Protein AF-A0A4J2AF79-F1 (afdb_monomer)

Secondary structure (DSSP, 8-state):
-PPPEEEEES-TTTHHHHHHHHTT-EEEEEEE--HHHHHHHHHH-TTSEEEE--

Sequence (54 aa):
MGKIVAIDLFSGAGGTTSGLKKSGIDVQVTVEIDSVAVKTYKLNNPEVSVIEME

Structure (mmCIF,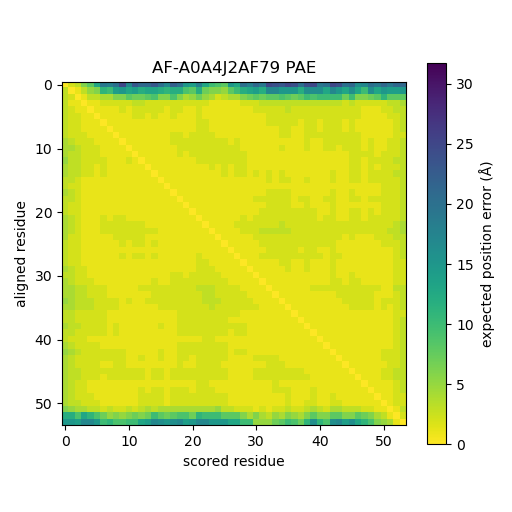 N/CA/C/O backbone):
data_AF-A0A4J2AF79-F1
#
_entry.id   AF-A0A4J2AF79-F1
#
loop_
_atom_site.group_PDB
_atom_site.id
_atom_site.type_symbol
_atom_site.label_atom_id
_atom_site.label_alt_id
_atom_site.label_comp_id
_atom_site.label_asym_id
_atom_site.label_entity_id
_atom_site.label_seq_id
_atom_site.pdbx_PDB_ins_code
_atom_site.Cartn_x
_atom_site.Cartn_y
_atom_site.Cartn_z
_atom_site.occupancy
_atom_site.B_iso_or_equiv
_atom_site.auth_seq_id
_atom_site.auth_comp_id
_atom_site.auth_asym_id
_atom_site.auth_atom_id
_atom_site.pdbx_PDB_model_num
ATOM 1 N N . MET A 1 1 ? -22.552 4.798 12.688 1.00 66.56 1 MET A N 1
ATOM 2 C CA . MET A 1 1 ? -21.821 5.165 11.455 1.00 66.56 1 MET A CA 1
ATOM 3 C C . MET A 1 1 ? -21.161 3.901 10.919 1.00 66.56 1 MET A C 1
ATOM 5 O O .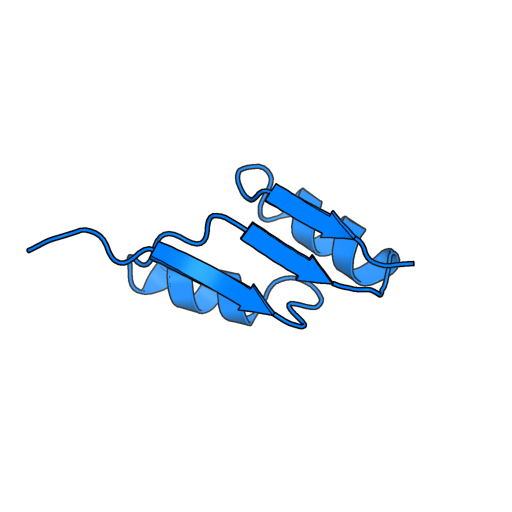 MET A 1 1 ? -20.630 3.159 11.736 1.00 66.56 1 MET A O 1
ATOM 9 N N . GLY A 1 2 ? -21.257 3.605 9.620 1.00 83.69 2 GLY A N 1
ATOM 10 C CA . GLY A 1 2 ? -20.592 2.435 9.022 1.00 83.69 2 GLY A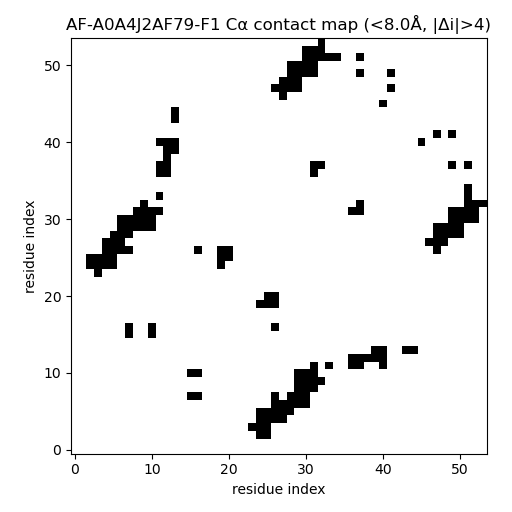 CA 1
ATOM 11 C C . GLY A 1 2 ? -19.087 2.659 8.820 1.00 83.69 2 GLY A C 1
ATOM 12 O O . GLY A 1 2 ? -18.641 3.804 8.783 1.00 83.69 2 GLY A O 1
ATOM 13 N N . LYS A 1 3 ? -18.311 1.575 8.700 1.00 91.88 3 LYS A N 1
ATOM 14 C CA . LYS A 1 3 ? -16.875 1.616 8.369 1.00 91.88 3 LYS A CA 1
ATOM 15 C C . LYS A 1 3 ? -16.707 2.011 6.895 1.00 91.88 3 LYS A C 1
ATOM 17 O O . LYS A 1 3 ? -17.369 1.424 6.043 1.00 91.88 3 LYS A O 1
ATOM 22 N N . ILE A 1 4 ? -15.843 2.982 6.590 1.00 97.88 4 ILE A N 1
ATOM 23 C CA . ILE A 1 4 ? -15.489 3.322 5.202 1.00 97.88 4 ILE A CA 1
ATOM 24 C C . ILE A 1 4 ? -14.422 2.334 4.733 1.00 97.88 4 ILE A C 1
ATOM 26 O O . ILE A 1 4 ? -13.399 2.183 5.399 1.00 97.88 4 ILE A O 1
ATOM 30 N N . VAL A 1 5 ? -14.667 1.687 3.596 1.00 98.19 5 VAL A N 1
ATOM 31 C CA . VAL A 1 5 ? -13.743 0.744 2.953 1.00 98.19 5 VAL A CA 1
ATOM 32 C C . VAL A 1 5 ? -13.217 1.363 1.662 1.00 98.19 5 VAL A C 1
ATOM 34 O O . VAL A 1 5 ? -13.981 2.000 0.936 1.00 98.19 5 VAL A O 1
ATOM 37 N N . ALA A 1 6 ? -11.927 1.188 1.383 1.00 98.44 6 ALA A N 1
ATOM 38 C CA . ALA A 1 6 ? -11.255 1.777 0.230 1.00 98.44 6 ALA A CA 1
ATOM 39 C C . ALA A 1 6 ? -10.414 0.768 -0.565 1.00 98.44 6 ALA A C 1
ATOM 41 O O . ALA A 1 6 ? -9.927 -0.237 -0.036 1.00 98.44 6 ALA A O 1
ATOM 42 N N . ILE A 1 7 ? -10.228 1.105 -1.842 1.00 98.62 7 ILE A N 1
ATOM 43 C CA . ILE A 1 7 ? -9.255 0.513 -2.760 1.00 98.62 7 ILE A CA 1
ATOM 44 C C . ILE A 1 7 ? -8.273 1.628 -3.132 1.00 98.62 7 ILE A C 1
ATOM 46 O O . ILE A 1 7 ? -8.714 2.703 -3.542 1.00 98.62 7 ILE A O 1
ATOM 50 N N . ASP A 1 8 ? -6.973 1.387 -2.972 1.00 98.44 8 ASP A N 1
ATOM 51 C CA . ASP A 1 8 ? -5.917 2.337 -3.348 1.00 98.44 8 ASP A CA 1
ATOM 52 C C . ASP A 1 8 ? -5.401 1.999 -4.757 1.00 98.44 8 ASP A C 1
ATOM 54 O O . ASP A 1 8 ? -4.901 0.902 -4.998 1.00 98.44 8 ASP A O 1
ATOM 58 N N . LEU A 1 9 ? -5.580 2.905 -5.718 1.00 98.31 9 LEU A N 1
ATOM 59 C CA . LEU A 1 9 ? -5.175 2.701 -7.113 1.00 98.31 9 LEU A CA 1
ATOM 60 C C . LEU A 1 9 ? -3.900 3.491 -7.397 1.00 98.31 9 LEU A C 1
ATOM 62 O O . LEU A 1 9 ? -3.820 4.658 -7.017 1.00 98.31 9 LEU A O 1
ATOM 66 N N . PHE A 1 10 ? -2.949 2.881 -8.112 1.00 97.75 10 PHE A N 1
ATOM 67 C CA . PHE A 1 10 ? -1.624 3.467 -8.371 1.00 97.75 10 PHE A CA 1
ATOM 68 C C . PHE A 1 10 ? -0.899 3.794 -7.057 1.00 97.75 10 PHE A C 1
ATOM 70 O O . PHE A 1 10 ? -0.370 4.889 -6.855 1.00 97.75 10 PHE A O 1
ATOM 77 N N . SER A 1 11 ? -0.969 2.852 -6.115 1.00 97.88 11 SER A N 1
ATOM 78 C CA . SER A 1 11 ? -0.631 3.100 -4.710 1.00 97.88 11 SER A CA 1
ATOM 79 C C . SER A 1 11 ? 0.849 3.385 -4.444 1.00 97.88 11 SER A C 1
ATOM 81 O O . SER A 1 11 ? 1.212 3.863 -3.359 1.00 97.88 11 SER A O 1
ATOM 83 N N . GLY A 1 12 ? 1.720 3.079 -5.407 1.00 98.31 12 GLY A N 1
ATOM 84 C CA . GLY A 1 12 ? 3.161 3.120 -5.251 1.00 98.31 12 GLY A CA 1
ATOM 85 C C . GLY A 1 12 ? 3.595 2.352 -4.003 1.00 98.31 12 GLY A C 1
ATOM 86 O O . GLY A 1 12 ? 3.152 1.241 -3.728 1.00 98.31 12 GLY A O 1
ATOM 87 N N . ALA A 1 13 ? 4.459 2.971 -3.198 1.00 98.19 13 ALA A N 1
ATOM 88 C CA . ALA A 1 13 ? 4.933 2.388 -1.944 1.00 98.19 13 ALA A CA 1
ATOM 89 C C . ALA A 1 13 ? 3.907 2.450 -0.784 1.00 98.19 13 ALA A C 1
ATOM 91 O O . ALA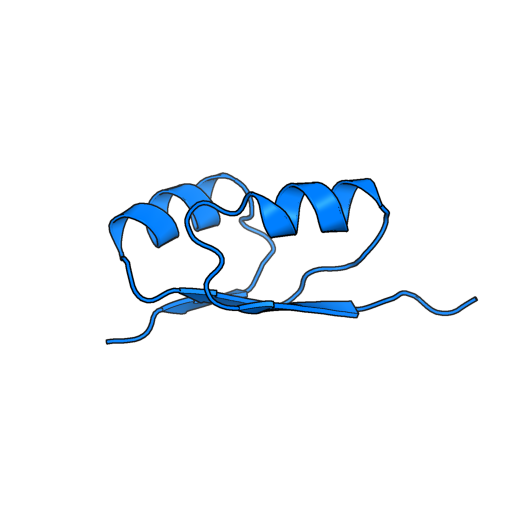 A 1 13 ? 4.219 2.007 0.322 1.00 98.19 13 ALA A O 1
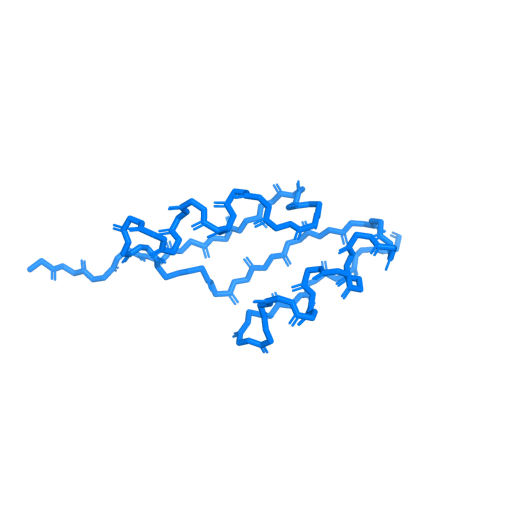ATOM 92 N N . GLY A 1 14 ? 2.703 3.004 -1.000 1.00 98.50 14 GLY A N 1
ATOM 93 C CA . GLY A 1 14 ? 1.614 3.032 -0.011 1.00 98.50 14 GLY A CA 1
ATOM 94 C C . GLY A 1 14 ? 1.445 4.344 0.763 1.00 98.50 14 GLY A C 1
ATOM 95 O O . GLY A 1 14 ? 0.950 4.339 1.893 1.00 98.50 14 GLY A O 1
ATOM 96 N N . GLY A 1 15 ? 1.841 5.483 0.185 1.00 98.69 15 GLY A N 1
ATOM 97 C CA . GLY A 1 15 ? 1.689 6.800 0.822 1.00 98.69 15 GLY A CA 1
ATOM 98 C C . GLY A 1 15 ? 0.224 7.173 1.091 1.00 98.69 15 GLY A C 1
ATOM 99 O O . GLY A 1 15 ? -0.126 7.535 2.218 1.00 98.69 15 GLY A O 1
ATOM 100 N N . THR A 1 16 ? -0.641 7.020 0.083 1.00 98.50 16 THR A N 1
ATOM 101 C CA . THR A 1 16 ? -2.090 7.269 0.189 1.00 98.50 16 THR A CA 1
ATOM 102 C C . THR A 1 16 ? -2.734 6.334 1.209 1.00 98.50 16 THR A C 1
ATOM 104 O O . THR A 1 16 ? -3.381 6.804 2.145 1.00 98.50 16 THR A O 1
ATOM 107 N N . THR A 1 17 ? -2.467 5.028 1.114 1.00 98.69 17 THR A N 1
ATOM 108 C CA . THR A 1 17 ? -2.887 4.031 2.110 1.00 98.69 17 THR A CA 1
ATOM 109 C C . THR A 1 17 ? -2.520 4.421 3.543 1.00 98.69 17 THR A C 1
ATOM 111 O O . THR A 1 17 ? -3.366 4.332 4.433 1.00 98.69 17 THR A O 1
ATOM 114 N N . SER A 1 18 ? -1.298 4.910 3.789 1.00 98.50 18 SER A N 1
ATOM 115 C CA . SER A 1 18 ? -0.895 5.371 5.126 1.00 98.50 18 SER A CA 1
ATOM 116 C C . SER A 1 18 ? -1.786 6.511 5.635 1.00 98.50 18 SER A C 1
ATOM 118 O O . SER A 1 18 ? -2.189 6.509 6.799 1.00 98.50 18 SER A O 1
ATOM 120 N N . GLY A 1 19 ? -2.128 7.470 4.770 1.00 98.56 19 GLY A N 1
ATOM 121 C CA . GLY A 1 19 ? -3.045 8.563 5.097 1.00 98.56 19 GLY A CA 1
ATOM 122 C C . GLY A 1 19 ? -4.469 8.083 5.390 1.00 98.56 19 GLY A C 1
ATOM 123 O O . GLY A 1 19 ? -5.049 8.477 6.401 1.00 98.56 19 GLY A O 1
ATOM 124 N N . LEU A 1 20 ? -5.006 7.193 4.551 1.00 98.31 20 LEU A N 1
ATOM 125 C CA . LEU A 1 20 ? -6.344 6.612 4.714 1.00 98.31 20 LEU A CA 1
ATOM 126 C C . LEU A 1 20 ? -6.465 5.816 6.022 1.00 98.31 20 LEU A C 1
ATOM 128 O O . LEU A 1 20 ? -7.405 6.011 6.789 1.00 98.31 20 LEU A O 1
ATOM 132 N N . LYS A 1 21 ? -5.478 4.977 6.345 1.00 97.69 21 LYS A N 1
ATOM 133 C CA . LYS A 1 21 ? -5.471 4.236 7.614 1.00 97.69 21 LYS A CA 1
ATOM 134 C C . LYS A 1 21 ? -5.430 5.176 8.820 1.00 97.69 21 LYS A C 1
ATOM 136 O O . LYS A 1 21 ? -6.167 4.973 9.783 1.00 97.69 21 LYS A O 1
ATOM 141 N N . LYS A 1 22 ? -4.628 6.248 8.757 1.00 98.12 22 LYS A N 1
ATOM 142 C CA . LYS A 1 22 ? -4.569 7.281 9.812 1.00 98.12 22 LYS A CA 1
ATOM 143 C C . LYS A 1 22 ? -5.894 8.023 10.005 1.00 98.12 22 LYS A C 1
ATOM 145 O O . LYS A 1 22 ? -6.150 8.486 11.112 1.00 98.12 22 LYS A O 1
ATOM 150 N N . SER A 1 23 ? -6.735 8.128 8.974 1.00 97.56 23 SER A N 1
ATOM 151 C CA . SER A 1 23 ? -8.076 8.718 9.082 1.00 97.56 23 SER A CA 1
ATOM 152 C C . SER A 1 23 ? -9.167 7.719 9.494 1.00 97.56 23 SER A C 1
ATOM 154 O O . SER A 1 23 ? -10.333 8.097 9.594 1.00 97.56 23 SER A O 1
ATOM 156 N N . GLY A 1 24 ? -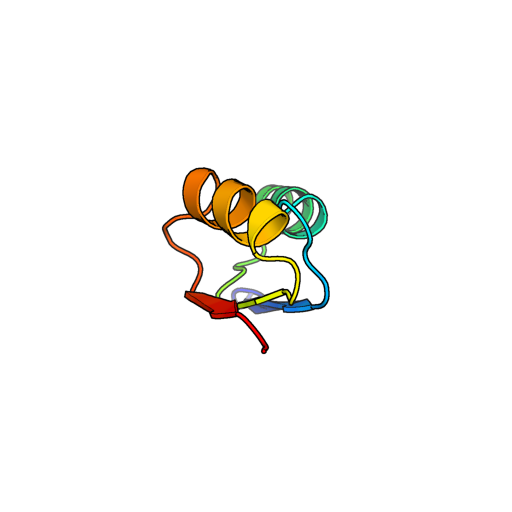8.809 6.459 9.772 1.00 96.94 24 GLY A N 1
ATOM 157 C CA . GLY A 1 24 ? -9.747 5.406 10.169 1.00 96.94 24 GLY A CA 1
ATOM 158 C C . GLY A 1 24 ? -10.445 4.704 9.000 1.00 96.94 24 GLY A C 1
ATOM 159 O O . GLY A 1 24 ? -11.424 3.989 9.222 1.00 96.94 24 GLY A O 1
ATOM 160 N N . ILE A 1 25 ? -9.965 4.898 7.768 1.00 98.25 25 ILE A N 1
ATOM 161 C CA . ILE A 1 25 ? -10.477 4.222 6.573 1.00 98.25 25 ILE A CA 1
ATOM 162 C C . ILE A 1 25 ? -9.796 2.860 6.418 1.00 98.25 25 ILE A C 1
ATOM 164 O O . ILE A 1 25 ? -8.584 2.715 6.579 1.00 98.25 25 ILE A O 1
ATOM 168 N N . ASP A 1 26 ? -10.598 1.858 6.078 1.00 98.06 26 ASP A N 1
ATOM 169 C CA . ASP A 1 26 ? -10.169 0.480 5.892 1.00 98.06 26 ASP A CA 1
ATOM 170 C C . ASP A 1 26 ? -9.751 0.212 4.446 1.00 98.06 26 ASP A C 1
ATOM 172 O O . ASP A 1 26 ? -10.590 -0.054 3.584 1.00 98.06 26 ASP A O 1
ATOM 176 N N . VAL A 1 27 ? -8.455 0.305 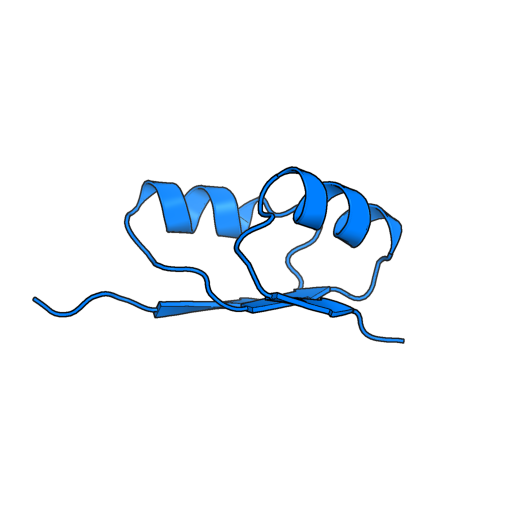4.160 1.00 98.62 27 VAL A N 1
ATOM 177 C CA . VAL A 1 27 ? -7.926 -0.051 2.838 1.00 98.62 27 VAL A CA 1
ATOM 178 C C . VAL A 1 27 ? -7.798 -1.568 2.756 1.00 98.62 27 VAL A C 1
ATOM 180 O O . VAL A 1 27 ? -7.013 -2.153 3.494 1.00 98.62 27 VAL A O 1
ATOM 183 N N . GLN A 1 28 ? -8.562 -2.201 1.868 1.00 98.56 28 GLN A N 1
ATOM 184 C CA . GLN A 1 28 ? -8.626 -3.667 1.760 1.00 98.56 28 GLN A CA 1
ATOM 185 C C . GLN A 1 28 ? -7.865 -4.206 0.546 1.00 98.56 28 GLN A C 1
ATOM 187 O O . GLN A 1 28 ? -7.332 -5.318 0.581 1.00 98.56 28 GLN A O 1
ATOM 192 N N . VAL A 1 29 ? -7.785 -3.410 -0.520 1.00 98.62 29 VAL A N 1
ATOM 193 C CA . VAL A 1 29 ? -7.131 -3.789 -1.773 1.00 98.62 29 VAL A CA 1
ATOM 194 C C . VAL A 1 29 ? -6.280 -2.633 -2.273 1.00 98.62 29 VAL A C 1
ATOM 196 O O . VAL A 1 29 ? -6.658 -1.469 -2.133 1.00 98.62 29 VAL A O 1
ATOM 199 N N . THR A 1 30 ? -5.153 -2.964 -2.887 1.00 98.56 30 THR A N 1
ATOM 200 C CA . THR A 1 30 ? -4.363 -2.028 -3.674 1.00 98.56 30 THR A CA 1
ATOM 201 C C . THR A 1 30 ? -4.077 -2.562 -5.074 1.00 98.56 30 THR A C 1
ATOM 203 O O . THR A 1 30 ? -3.996 -3.777 -5.266 1.00 98.56 30 THR A O 1
ATOM 206 N N . VAL A 1 31 ? -3.904 -1.653 -6.033 1.00 98.56 31 VAL A N 1
ATOM 207 C CA . VAL A 1 31 ? -3.448 -1.949 -7.394 1.00 98.56 31 VAL A CA 1
ATOM 208 C C . VAL A 1 31 ? -2.168 -1.168 -7.675 1.00 98.56 31 VAL A C 1
ATOM 210 O O . VAL A 1 31 ? -2.149 0.062 -7.569 1.00 98.56 31 VAL A O 1
ATOM 213 N N . GLU A 1 32 ? -1.107 -1.880 -8.045 1.00 98.31 32 GLU A N 1
ATOM 214 C CA . GLU A 1 32 ? 0.190 -1.299 -8.397 1.00 98.31 32 GLU A CA 1
ATOM 215 C C . GLU A 1 32 ? 0.889 -2.159 -9.460 1.00 98.31 32 GLU A C 1
ATOM 217 O O . GLU A 1 32 ? 0.793 -3.382 -9.426 1.00 98.31 32 GLU A O 1
ATOM 222 N N . ILE A 1 33 ? 1.567 -1.521 -10.414 1.00 98.19 33 ILE A N 1
ATOM 223 C CA . ILE A 1 33 ? 2.257 -2.187 -11.530 1.00 98.19 33 ILE A CA 1
ATOM 224 C C . ILE A 1 33 ? 3.769 -2.294 -11.281 1.00 98.19 33 ILE A C 1
ATOM 226 O O . ILE A 1 33 ? 4.429 -3.213 -11.758 1.00 98.19 33 ILE A O 1
ATOM 230 N N . ASP A 1 34 ? 4.346 -1.367 -10.514 1.00 97.94 34 ASP A N 1
ATOM 231 C CA . ASP A 1 34 ? 5.773 -1.375 -10.224 1.00 97.94 34 ASP A CA 1
ATOM 232 C C . ASP A 1 34 ? 6.112 -2.387 -9.116 1.00 97.94 34 ASP A C 1
ATOM 234 O O . ASP A 1 34 ? 5.831 -2.190 -7.931 1.00 97.94 34 ASP A O 1
ATOM 238 N N . SER A 1 35 ? 6.772 -3.482 -9.500 1.00 97.50 35 SER A N 1
ATOM 239 C CA . SER A 1 35 ? 7.156 -4.558 -8.572 1.00 97.50 35 SER A CA 1
ATOM 240 C C . SER A 1 35 ? 8.071 -4.104 -7.421 1.00 97.50 35 SER A C 1
ATOM 242 O O . SER A 1 35 ? 8.102 -4.732 -6.357 1.00 97.50 35 SER A O 1
ATOM 244 N N . VAL A 1 36 ? 8.834 -3.015 -7.590 1.00 97.94 36 VAL A N 1
ATOM 245 C CA . VAL A 1 36 ? 9.685 -2.462 -6.526 1.00 97.94 36 VAL A CA 1
ATOM 246 C C . VAL A 1 36 ? 8.816 -1.750 -5.491 1.00 97.94 36 VAL A C 1
ATOM 248 O O . VAL A 1 36 ? 8.958 -2.004 -4.293 1.00 97.94 36 VAL A O 1
ATOM 251 N N . ALA A 1 37 ? 7.866 -0.937 -5.941 1.00 98.31 37 ALA A N 1
ATOM 252 C CA . ALA A 1 37 ? 6.873 -0.280 -5.111 1.00 98.31 37 ALA A CA 1
ATOM 253 C C . ALA A 1 37 ? 5.997 -1.302 -4.375 1.00 98.31 37 ALA A C 1
ATOM 255 O O . ALA A 1 37 ? 5.816 -1.181 -3.162 1.00 98.31 37 ALA A O 1
ATOM 256 N N . VAL A 1 38 ? 5.566 -2.372 -5.055 1.00 98.31 38 VAL A N 1
ATOM 257 C CA . VAL A 1 38 ? 4.810 -3.482 -4.454 1.00 98.31 38 VAL A CA 1
ATOM 258 C C . VAL A 1 38 ? 5.568 -4.137 -3.301 1.00 98.31 38 VAL A C 1
ATOM 260 O O . VAL A 1 38 ? 4.969 -4.412 -2.260 1.00 98.31 38 VAL A O 1
ATOM 263 N N . LYS A 1 39 ? 6.881 -4.372 -3.429 1.00 98.25 39 LYS A N 1
ATOM 264 C CA . LYS A 1 39 ? 7.687 -4.938 -2.329 1.00 98.25 39 LYS A CA 1
ATOM 265 C C . LYS A 1 39 ? 7.639 -4.047 -1.091 1.00 98.25 39 LYS A C 1
ATOM 267 O O . LYS A 1 39 ? 7.412 -4.544 0.013 1.00 98.25 39 LYS A O 1
ATOM 272 N N . THR A 1 40 ? 7.813 -2.738 -1.266 1.00 98.50 40 THR A N 1
ATOM 273 C CA . THR A 1 40 ? 7.711 -1.776 -0.163 1.00 98.50 40 THR A CA 1
ATOM 274 C C . THR A 1 40 ? 6.288 -1.702 0.388 1.00 98.50 40 THR A C 1
ATOM 276 O O . THR A 1 40 ? 6.112 -1.689 1.607 1.00 98.50 40 THR A O 1
ATOM 279 N N . TYR A 1 41 ? 5.273 -1.711 -0.475 1.00 98.62 41 TYR A N 1
ATOM 280 C CA . TYR A 1 41 ? 3.874 -1.679 -0.071 1.00 98.62 41 TYR A CA 1
ATOM 281 C C . TYR A 1 41 ? 3.525 -2.893 0.800 1.00 98.62 41 TYR A C 1
ATOM 283 O O . TYR A 1 41 ? 3.035 -2.714 1.916 1.00 98.62 41 TYR A O 1
ATOM 291 N N . LYS A 1 42 ? 3.829 -4.114 0.327 1.00 98.38 42 LYS A N 1
ATOM 292 C CA . LYS A 1 42 ? 3.581 -5.389 1.031 1.00 98.38 42 LYS A CA 1
ATOM 293 C C . LYS A 1 42 ? 4.276 -5.430 2.393 1.00 98.38 42 LYS A C 1
ATOM 295 O O . LYS A 1 42 ? 3.685 -5.900 3.358 1.00 98.38 42 LYS A O 1
ATOM 300 N N . LEU A 1 43 ? 5.504 -4.907 2.488 1.00 98.50 43 LEU A N 1
ATOM 301 C CA . LEU A 1 43 ? 6.251 -4.852 3.750 1.00 98.50 43 LEU A CA 1
ATOM 302 C C . LEU A 1 43 ? 5.552 -3.984 4.810 1.00 98.50 43 LEU A C 1
ATOM 304 O O . LEU A 1 43 ? 5.546 -4.343 5.984 1.00 98.50 43 LEU A O 1
ATOM 308 N N . ASN A 1 44 ? 4.977 -2.848 4.406 1.00 98.12 44 ASN A N 1
ATOM 309 C CA . ASN A 1 44 ? 4.348 -1.893 5.326 1.00 98.12 44 ASN A CA 1
ATOM 310 C C . ASN A 1 44 ? 2.851 -2.153 5.559 1.00 98.12 44 ASN A C 1
ATOM 312 O O . ASN A 1 44 ? 2.292 -1.651 6.531 1.00 98.12 44 ASN A O 1
ATOM 316 N N . ASN A 1 45 ? 2.199 -2.893 4.660 1.00 98.44 45 ASN A N 1
ATOM 317 C CA . ASN A 1 45 ? 0.755 -3.127 4.658 1.00 98.44 45 ASN A CA 1
ATOM 318 C C . ASN A 1 45 ? 0.425 -4.618 4.414 1.00 98.44 45 ASN A C 1
ATOM 320 O O . ASN A 1 45 ? -0.282 -4.924 3.449 1.00 98.44 45 ASN A O 1
ATOM 324 N N . PRO A 1 46 ? 0.940 -5.560 5.233 1.00 98.25 46 PRO A N 1
ATOM 325 C CA . PRO A 1 46 ? 0.778 -7.001 5.005 1.00 98.25 46 PRO A CA 1
ATOM 326 C C . PRO A 1 46 ? -0.678 -7.491 5.077 1.00 98.25 46 PRO A C 1
ATOM 328 O O . PRO A 1 46 ? -0.982 -8.587 4.616 1.00 98.25 46 PRO A O 1
ATOM 331 N N . GLU A 1 47 ? -1.578 -6.701 5.662 1.00 98.25 47 GLU A N 1
ATOM 332 C CA . GLU A 1 47 ? -3.012 -6.975 5.755 1.00 98.25 47 GLU A CA 1
ATOM 333 C C . GLU A 1 47 ? -3.803 -6.579 4.498 1.00 98.25 47 GLU A C 1
ATOM 335 O O . GLU A 1 47 ?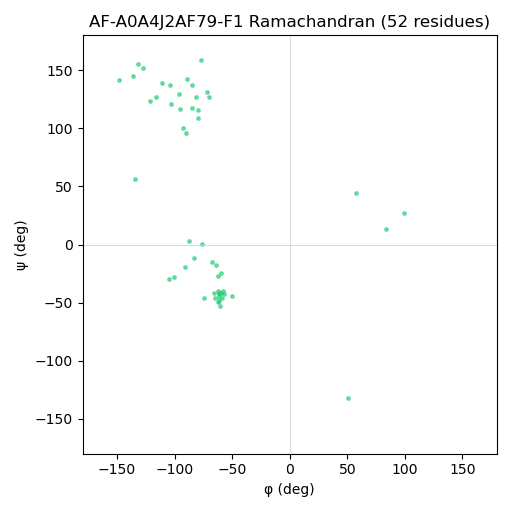 -4.973 -6.939 4.380 1.00 98.25 47 GLU A O 1
ATOM 340 N N . VAL A 1 48 ? -3.196 -5.828 3.571 1.00 98.56 48 VAL A N 1
ATOM 341 C CA . VAL A 1 48 ? -3.869 -5.329 2.366 1.00 98.56 48 VAL A CA 1
ATOM 342 C C . VAL A 1 48 ? -3.589 -6.256 1.188 1.00 98.56 48 VAL A C 1
ATOM 344 O O . VAL A 1 48 ? -2.437 -6.561 0.881 1.00 98.56 48 VAL A O 1
ATOM 347 N N . SER A 1 49 ? -4.641 -6.672 0.482 1.00 98.62 49 SER A N 1
ATOM 348 C CA . SER A 1 49 ? -4.491 -7.501 -0.717 1.00 98.62 49 SER A CA 1
ATOM 349 C C . SER A 1 49 ? -3.882 -6.685 -1.856 1.00 98.62 49 SER A C 1
ATOM 351 O O . SER A 1 49 ? -4.401 -5.626 -2.204 1.00 98.62 49 SER A O 1
ATOM 353 N N . VAL A 1 50 ? -2.796 -7.174 -2.454 1.00 98.31 50 VAL A N 1
ATOM 354 C CA . VAL A 1 50 ? -2.119 -6.493 -3.567 1.00 98.31 50 VAL A CA 1
ATOM 355 C C . VAL A 1 50 ? -2.463 -7.174 -4.882 1.00 98.31 50 VAL A C 1
ATOM 357 O O . VAL A 1 50 ? -2.157 -8.352 -5.063 1.00 98.31 50 VAL A O 1
ATOM 360 N N . ILE A 1 51 ? -3.049 -6.415 -5.804 1.00 98.38 51 ILE A N 1
ATOM 361 C CA . ILE A 1 51 ? -3.156 -6.775 -7.216 1.00 98.38 51 ILE A CA 1
ATOM 362 C C . ILE A 1 51 ? -1.951 -6.152 -7.916 1.00 98.38 51 ILE A C 1
ATOM 364 O O . ILE A 1 51 ? -1.914 -4.948 -8.170 1.00 98.38 51 ILE A O 1
ATOM 368 N N . GLU A 1 52 ? -0.948 -6.986 -8.167 1.00 95.81 52 GLU A N 1
ATOM 369 C CA . GLU A 1 52 ? 0.223 -6.630 -8.964 1.00 95.81 52 GLU A CA 1
ATOM 370 C C . GLU A 1 52 ? -0.133 -6.845 -10.437 1.00 95.81 52 GLU A C 1
ATOM 372 O O . GLU A 1 52 ? -0.524 -7.950 -10.817 1.00 95.81 52 GLU A O 1
ATOM 377 N N . MET A 1 53 ? -0.111 -5.773 -11.228 1.00 86.62 53 MET A N 1
ATOM 378 C CA . MET A 1 53 ? -0.417 -5.845 -12.660 1.00 86.62 53 MET A CA 1
ATOM 379 C C . MET A 1 53 ? 0.860 -6.131 -13.453 1.00 86.62 53 MET A C 1
ATOM 381 O O . MET A 1 53 ? 1.921 -5.620 -13.103 1.00 86.62 53 MET A O 1
ATOM 385 N N . GLU A 1 54 ? 0.740 -6.939 -14.507 1.00 71.19 54 GLU A N 1
ATOM 386 C CA . GLU A 1 54 ? 1.794 -7.183 -15.505 1.00 71.19 54 GLU A CA 1
ATOM 387 C C . GLU A 1 54 ? 1.573 -6.335 -16.762 1.00 71.19 54 GLU A C 1
ATOM 389 O O . GLU A 1 54 ? 0.392 -6.143 -17.147 1.00 71.19 54 GLU A O 1
#

Foldseek 3Di:
DDAAEDEAEQCFLNPVVVVCVVVRHHYAEYEHADPVSVVNNCVVCVNHHYDHDD

Mea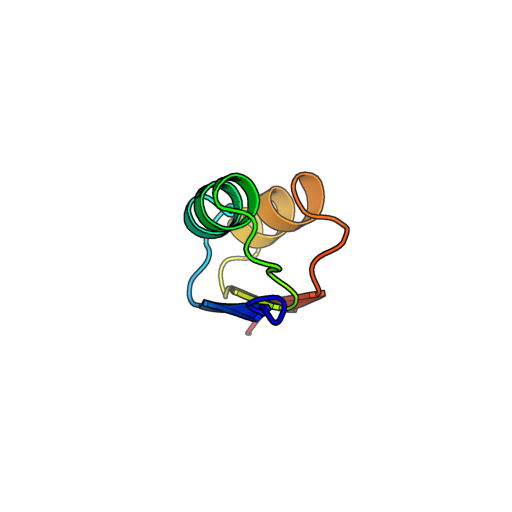n predicted aligned error: 2.38 Å

Radius of gyration: 10.65 Å; Cα contacts (8 Å, |Δi|>4): 90; chains: 1; bounding box: 32×16×27 Å

Nearest PDB structures (foldseek):
  1ne2-assembly1_B  TM=7.707E-01  e=1.667E-02  Thermoplasma acidophilum
  3t7t-assembly3_C  TM=7.675E-01  e=2.180E-02  Phocaeicola vulgatus ATCC 8482
  4qtu-assembly1_B  TM=7.776E-01  e=1.169E-01  Saccharomyces cerevisiae S288C
  3bkw-assembly1_B  TM=7.388E-01  e=9.556E-02  Mesorhizobium japonicum MAFF 303099
  1l1e-assembly2_B  TM=7.188E-01  e=1.529E-01  Mycobacterium tuberculosis

pLDDT: mean 96.53, std 6.05, range [66.56, 98.69]

Organism: Streptococcus pneumoniae (NCBI:txid1313)

InterPro domains:
  IPR001525 C-5 cytosine methyltransferase [PF00145] (6-50)
  IPR029063 S-adenosyl-L-methionine-dependent methyltransferase superfamily [G3DSA:3.40.50.150] (7-52)
  IPR029063 S-adenosyl-L-methionine-dependent methyltransferase superfamily [SSF53335] (3-51)

Solvent-accessible surface area (backbone atoms only — not comparable to full-atom values): 3143 Å² total; per-residue (Å²): 133,83,87,52,75,44,70,40,73,74,33,52,58,33,67,64,56,53,53,39,48,75,74,68,34,44,62,52,36,35,34,36,61,54,69,70,29,44,54,50,21,46,73,77,38,74,84,38,46,74,47,74,50,134